Protein AF-G4YXH6-F1 (afdb_monomer)

Organism: Phytophthora sojae (strain P6497) (NCBI:txid1094619)

Foldseek 3Di:
DDDDDDPVRVCPVCVPDDDDDPCPDPCCVVVVPPPVVCVVVVNDDDFDDPPQDPCLCPAWDQDPVPRDTRGNVVCCVPGPVVVVD

Radius of gyration: 18.11 Å; Cα contacts (8 Å, |Δi|>4): 64; chains: 1; bounding box: 36×38×40 Å

InterPro domains:
  IPR029058 Alpha/Beta hydrolase fold [G3DSA:3.40.50.1820] (2-72)

Mean predicted aligned error: 5.19 Å

Secondary structure (DSSP, 8-state):
----SSHHHHHHHTTT-----GGGSHHHHTTTTSHHHHHHTT-------TT--GGGGTS-EE-TTT--EE-HHHHHHHHTGGG--

pLDDT: mean 93.12, std 5.42, range [60.28, 98.5]

Sequence (85 aa):
YSTVGSVAEVNSKFSTLKIVDMKQTAEYTDDLYGLKTLDTAGALHIHEVPDVPHNCWLFDYTSLATKVLCKHKPVYDAEIYPLLV

Structure (mmCIF, N/CA/C/O backbone):
data_AF-G4YXH6-F1
#
_entry.id   AF-G4YXH6-F1
#
loop_
_atom_site.group_PDB
_atom_site.id
_atom_site.type_symbol
_atom_site.label_atom_id
_atom_site.label_alt_id
_atom_site.label_comp_id
_atom_site.label_asym_id
_atom_site.label_entity_id
_atom_site.label_seq_id
_atom_site.pdbx_PDB_ins_code
_atom_site.Cartn_x
_atom_site.Cartn_y
_atom_site.Cartn_z
_atom_site.occupancy
_atom_site.B_iso_or_equiv
_atom_site.auth_seq_id
_atom_site.auth_comp_id
_atom_site.auth_asym_id
_atom_site.auth_atom_id
_atom_site.pdbx_PDB_model_num
ATOM 1 N N . TYR A 1 1 ? -12.007 14.233 13.619 1.00 60.28 1 TYR A N 1
ATOM 2 C CA . TYR A 1 1 ? -10.781 15.057 13.590 1.00 60.28 1 TYR A CA 1
ATOM 3 C C . TYR A 1 1 ? -10.557 15.690 14.950 1.00 60.28 1 TYR A C 1
ATOM 5 O O . TYR A 1 1 ? -11.535 16.082 15.576 1.00 60.28 1 TYR A O 1
ATOM 13 N N . SER A 1 2 ? -9.298 15.783 15.386 1.00 83.06 2 SER A N 1
ATOM 14 C CA . SER A 1 2 ? -8.904 16.420 16.650 1.00 83.06 2 SER A CA 1
ATOM 15 C C . SER A 1 2 ? -7.994 17.607 16.360 1.00 83.06 2 SER A C 1
ATOM 17 O O . SER A 1 2 ? -6.976 17.444 15.692 1.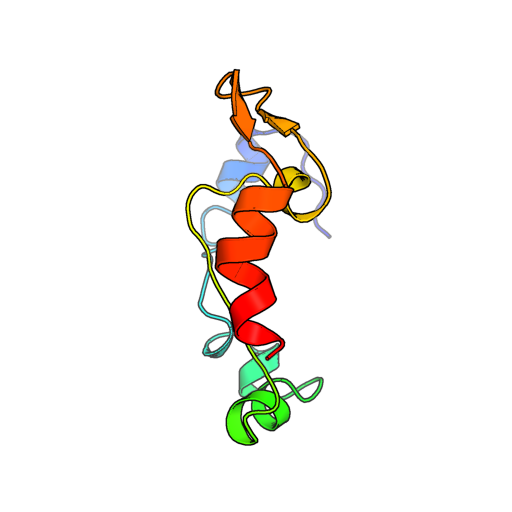00 83.06 2 SER A O 1
ATOM 19 N N . THR A 1 3 ? -8.342 18.788 16.865 1.00 89.88 3 THR A N 1
ATOM 20 C CA . THR A 1 3 ? -7.482 19.973 16.757 1.00 89.88 3 THR A CA 1
ATOM 21 C C . THR A 1 3 ? -6.288 19.837 17.705 1.00 89.88 3 THR A C 1
ATOM 23 O O . THR A 1 3 ? -6.443 19.431 18.861 1.00 89.88 3 THR A O 1
ATOM 26 N N . VAL A 1 4 ? -5.100 20.171 17.206 1.00 92.19 4 VAL A N 1
ATOM 27 C CA . VAL A 1 4 ? -3.825 20.181 17.938 1.00 92.19 4 VAL A CA 1
ATOM 28 C C . VAL A 1 4 ? -3.125 21.515 17.689 1.00 92.19 4 VAL A C 1
ATOM 30 O O . VAL A 1 4 ? -3.175 22.034 16.575 1.00 92.19 4 VAL A O 1
ATOM 33 N N . GLY A 1 5 ? -2.513 22.088 18.722 1.00 93.81 5 GLY A N 1
ATOM 34 C CA . GLY A 1 5 ? -1.879 23.407 18.680 1.00 93.81 5 GLY A CA 1
ATOM 35 C C . GLY A 1 5 ? -0.356 23.377 18.553 1.00 93.81 5 GLY A C 1
ATOM 36 O O . GLY A 1 5 ? 0.260 24.426 18.392 1.00 93.81 5 GLY A O 1
ATOM 37 N N . SER A 1 6 ? 0.280 22.204 18.645 1.00 94.81 6 SER A N 1
ATOM 38 C CA . SER A 1 6 ? 1.740 22.079 18.557 1.00 94.81 6 SER A CA 1
ATOM 39 C C . SER A 1 6 ? 2.204 20.679 18.143 1.00 94.81 6 SER A C 1
ATOM 41 O O . SER A 1 6 ? 1.477 19.698 18.284 1.00 94.81 6 SER A O 1
ATOM 43 N N . VAL A 1 7 ? 3.460 20.569 17.697 1.00 91.50 7 VAL A N 1
ATOM 44 C CA . VAL A 1 7 ? 4.099 19.277 17.375 1.00 91.50 7 VAL A CA 1
ATOM 45 C C . VAL A 1 7 ? 4.214 18.376 18.611 1.00 91.50 7 VAL A C 1
ATOM 47 O O . VAL A 1 7 ? 3.982 17.173 18.525 1.00 91.50 7 VAL A O 1
ATOM 50 N N . ALA A 1 8 ? 4.527 18.944 19.780 1.00 94.00 8 ALA A N 1
ATOM 51 C CA 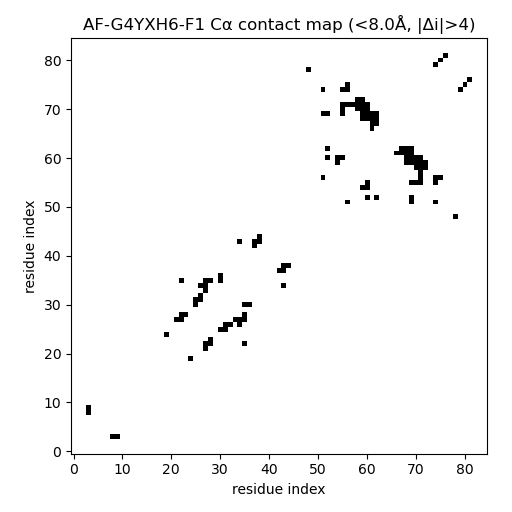. ALA A 1 8 ? 4.614 18.179 21.026 1.00 94.00 8 ALA A CA 1
ATOM 52 C C . ALA A 1 8 ? 3.269 17.529 21.393 1.00 94.00 8 ALA A C 1
ATOM 54 O O . ALA A 1 8 ? 3.227 16.398 21.875 1.00 94.00 8 ALA A O 1
ATOM 55 N N . GLU A 1 9 ? 2.170 18.230 21.118 1.00 94.88 9 GLU A N 1
ATOM 56 C CA . GLU A 1 9 ? 0.816 17.734 21.337 1.00 94.88 9 GLU A CA 1
ATOM 57 C C . GLU A 1 9 ? 0.431 16.620 20.356 1.00 94.88 9 GLU A C 1
ATOM 59 O O . GLU A 1 9 ? -0.229 15.669 20.763 1.00 94.88 9 GLU A O 1
ATOM 64 N N . VAL A 1 10 ? 0.887 16.680 19.100 1.00 90.50 10 VAL A N 1
ATOM 65 C CA . VAL A 1 10 ? 0.740 15.566 18.144 1.00 90.50 10 VAL A CA 1
ATOM 66 C C . VAL A 1 10 ? 1.420 14.312 18.693 1.00 90.50 10 VAL A C 1
ATOM 68 O O . VAL A 1 10 ? 0.797 13.256 18.792 1.00 90.50 10 VAL A O 1
ATOM 71 N N . ASN A 1 11 ? 2.682 14.438 19.104 1.00 88.62 11 ASN A N 1
ATOM 72 C CA . ASN A 1 11 ? 3.472 13.296 19.559 1.00 88.62 11 ASN A CA 1
ATOM 73 C C . ASN A 1 11 ? 2.892 12.648 20.825 1.00 88.62 11 ASN A C 1
ATOM 75 O O . ASN A 1 11 ? 2.925 11.426 20.955 1.00 88.62 11 ASN A O 1
ATOM 79 N N . SER A 1 12 ? 2.345 13.439 21.754 1.00 92.56 12 SER A N 1
ATOM 80 C CA . SER A 1 12 ? 1.767 12.910 22.993 1.00 92.56 12 SER A CA 1
ATOM 81 C C . SER A 1 12 ? 0.354 12.356 22.801 1.00 92.56 12 SER A C 1
ATOM 83 O O . SER A 1 12 ? 0.102 11.216 23.202 1.00 92.56 12 SER A O 1
ATOM 85 N N . LYS A 1 13 ? -0.556 13.102 22.151 1.00 93.44 13 LYS A N 1
ATOM 86 C CA . LYS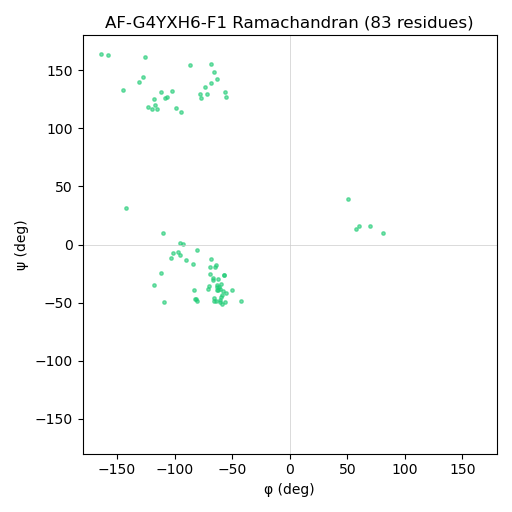 A 1 13 ? -1.969 12.705 21.988 1.00 93.44 13 LYS A CA 1
ATOM 87 C C . LYS A 1 13 ? -2.149 11.422 21.188 1.00 93.44 13 LYS A C 1
ATOM 89 O O . LYS A 1 13 ? -3.118 10.706 21.414 1.00 93.44 13 LYS A O 1
ATOM 94 N N . PHE A 1 14 ? -1.236 11.140 20.266 1.00 91.50 14 PHE A N 1
ATOM 95 C CA . PHE A 1 14 ? -1.323 9.982 19.379 1.00 91.50 14 PHE A CA 1
ATOM 96 C C . PHE A 1 14 ? -0.273 8.907 19.685 1.00 91.50 14 PHE A C 1
ATOM 98 O O . PHE A 1 14 ? -0.149 7.948 18.933 1.00 91.50 14 PHE A O 1
ATOM 105 N N . SER A 1 15 ? 0.452 9.023 20.804 1.00 90.94 15 SER A N 1
ATOM 106 C CA . SER A 1 15 ? 1.520 8.086 21.203 1.00 90.94 15 SER A CA 1
ATOM 107 C C . SER A 1 15 ? 1.072 6.620 21.331 1.00 90.94 15 SER A C 1
ATOM 109 O O . SER A 1 15 ? 1.882 5.698 21.184 1.00 90.94 15 SER A O 1
ATOM 111 N N . THR A 1 16 ? -0.215 6.394 21.602 1.00 90.50 16 THR A N 1
ATOM 112 C CA . THR A 1 16 ? -0.820 5.063 21.720 1.00 90.50 16 THR A CA 1
ATOM 113 C C . THR A 1 16 ? -1.230 4.465 20.379 1.00 90.50 16 THR A C 1
ATOM 115 O O . THR A 1 16 ? -1.424 3.252 20.311 1.00 90.50 16 THR A O 1
ATOM 118 N N . LEU A 1 17 ? -1.337 5.271 19.315 1.00 90.12 17 LEU A N 1
ATOM 119 C CA . LEU A 1 17 ? -1.653 4.770 17.983 1.00 90.12 17 LEU A CA 1
ATOM 120 C C . LEU A 1 17 ? -0.482 3.943 17.450 1.00 90.12 17 LEU A C 1
ATOM 122 O O . LEU A 1 17 ? 0.689 4.291 17.622 1.00 90.12 17 LEU A O 1
ATOM 126 N N . LYS A 1 18 ? -0.813 2.829 16.803 1.00 90.75 18 LYS A N 1
ATOM 127 C CA . LYS A 1 18 ? 0.137 1.918 16.169 1.00 90.75 18 LYS A CA 1
ATOM 128 C C . LYS A 1 18 ? -0.296 1.691 14.731 1.00 90.75 18 LYS A C 1
ATOM 130 O O . LYS A 1 18 ? -1.489 1.621 14.454 1.00 90.75 18 LYS A O 1
ATOM 135 N N . ILE A 1 19 ? 0.684 1.569 13.842 1.00 91.56 19 ILE A N 1
ATOM 136 C CA . ILE A 1 19 ? 0.446 0.987 12.523 1.00 91.56 19 ILE A CA 1
ATOM 137 C C . ILE A 1 19 ? 0.238 -0.510 12.751 1.00 91.56 19 ILE A C 1
ATOM 139 O O . ILE A 1 19 ? 1.021 -1.139 13.466 1.00 91.56 19 ILE A O 1
ATOM 143 N N . VAL A 1 20 ? -0.841 -1.041 12.195 1.00 94.38 20 VAL A N 1
ATOM 144 C CA . VAL A 1 20 ? -1.223 -2.453 12.271 1.00 94.38 20 VAL A CA 1
ATOM 145 C C . VAL A 1 20 ? -1.422 -2.984 10.857 1.00 94.38 20 VAL A C 1
ATOM 147 O O . VAL A 1 20 ? -1.594 -2.202 9.921 1.00 94.38 20 VAL A O 1
ATOM 150 N N . ASP A 1 21 ? -1.389 -4.304 10.707 1.00 94.00 21 ASP A N 1
ATOM 151 C CA . ASP A 1 21 ? -1.676 -4.954 9.429 1.00 94.00 21 ASP A CA 1
ATOM 152 C C . ASP A 1 21 ? -3.146 -4.732 9.028 1.00 94.00 21 ASP A C 1
ATOM 154 O O . ASP A 1 21 ? -4.020 -4.665 9.898 1.00 94.00 21 ASP A O 1
ATOM 158 N N . MET A 1 22 ? -3.437 -4.663 7.722 1.00 94.75 22 MET A N 1
ATOM 159 C CA . MET A 1 22 ? -4.804 -4.514 7.202 1.00 94.75 22 MET A CA 1
ATOM 160 C C . MET A 1 22 ? -5.761 -5.543 7.821 1.00 94.75 22 MET A C 1
ATOM 162 O O . MET A 1 22 ? -6.883 -5.201 8.181 1.00 94.75 22 MET A O 1
ATOM 166 N N . LYS A 1 23 ? -5.317 -6.790 8.022 1.00 96.06 23 LYS A N 1
ATOM 167 C CA . LYS A 1 23 ? -6.147 -7.881 8.558 1.00 96.06 23 LYS A CA 1
ATOM 168 C C . LYS A 1 23 ? -6.538 -7.701 10.024 1.00 96.06 23 LYS A C 1
ATOM 170 O O . LYS A 1 23 ? -7.392 -8.433 10.521 1.00 96.06 23 LYS A O 1
ATOM 175 N N . GLN A 1 24 ? -5.909 -6.757 10.719 1.00 97.00 24 GLN A N 1
ATOM 176 C CA . GLN A 1 24 ? -6.173 -6.432 12.120 1.00 97.00 24 GLN A CA 1
ATOM 177 C C . GLN A 1 24 ? -7.120 -5.236 12.285 1.00 97.00 24 GLN A C 1
ATOM 179 O O . GLN A 1 24 ? -7.496 -4.922 13.415 1.00 97.00 24 GLN A O 1
ATOM 184 N N . THR A 1 25 ? -7.487 -4.548 11.201 1.00 96.44 25 THR A N 1
ATOM 185 C CA . THR A 1 25 ? -8.356 -3.371 11.273 1.00 96.44 25 THR A CA 1
ATOM 186 C C . THR A 1 25 ? -9.835 -3.757 11.247 1.00 96.44 25 THR A C 1
ATOM 188 O O . THR A 1 25 ? -10.204 -4.799 10.701 1.00 96.44 25 THR A O 1
ATOM 191 N N . ALA A 1 26 ? -10.698 -2.903 11.811 1.00 97.12 26 ALA A N 1
ATOM 192 C CA . ALA A 1 26 ? -12.147 -3.128 11.817 1.00 97.12 26 ALA A CA 1
ATOM 193 C C . ALA A 1 26 ? -12.712 -3.220 10.391 1.00 97.12 26 ALA A C 1
ATOM 195 O O . ALA A 1 26 ? -13.618 -3.996 10.105 1.00 97.12 26 ALA A O 1
ATOM 196 N N . GLU A 1 27 ? -12.129 -2.456 9.470 1.00 97.06 27 GLU A N 1
ATOM 197 C CA . GLU A 1 27 ? -12.509 -2.433 8.067 1.00 97.06 27 GLU A CA 1
ATOM 198 C C . GLU A 1 27 ? -12.354 -3.793 7.383 1.00 97.06 27 GLU A C 1
ATOM 200 O O . GLU A 1 27 ? -13.206 -4.170 6.576 1.00 97.06 27 GLU A O 1
ATOM 205 N N . TYR A 1 28 ? -11.299 -4.539 7.724 1.00 98.00 28 TYR A N 1
ATOM 206 C CA . TYR A 1 28 ? -11.106 -5.898 7.236 1.00 98.00 28 TYR A CA 1
ATOM 207 C C . TYR A 1 28 ? -11.904 -6.917 8.055 1.00 98.00 28 TYR A C 1
ATOM 209 O O . TYR A 1 28 ? -12.560 -7.784 7.476 1.00 98.00 28 TYR A O 1
ATOM 217 N N . THR A 1 29 ? -11.867 -6.854 9.394 1.00 98.12 29 THR A N 1
ATOM 218 C CA . THR A 1 29 ? -12.514 -7.879 10.236 1.00 98.12 29 THR A CA 1
ATOM 219 C C . THR A 1 29 ? -14.021 -7.932 10.027 1.00 98.12 29 THR A C 1
ATOM 221 O O . THR A 1 29 ? -14.577 -9.033 9.942 1.00 98.12 29 THR A O 1
ATOM 224 N N . ASP A 1 30 ? -14.639 -6.761 9.878 1.00 98.50 30 ASP A N 1
ATOM 225 C CA . ASP A 1 30 ? -16.085 -6.591 9.728 1.00 98.50 30 ASP A CA 1
ATOM 226 C C . ASP A 1 30 ? -16.502 -6.493 8.250 1.00 98.50 30 ASP A C 1
ATOM 228 O O . ASP A 1 30 ? -17.682 -6.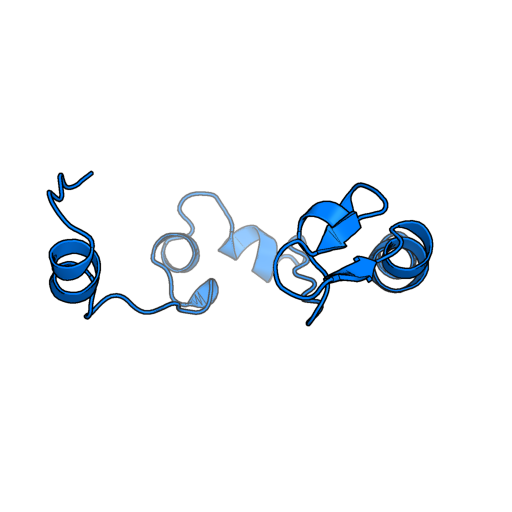336 7.948 1.00 98.50 30 ASP A O 1
ATOM 232 N N . ASP A 1 31 ? -15.535 -6.598 7.330 1.00 98.06 31 ASP A N 1
ATOM 233 C CA . ASP A 1 31 ? -15.709 -6.555 5.875 1.00 98.06 31 ASP A CA 1
ATOM 234 C C . ASP A 1 31 ? -16.532 -5.350 5.383 1.00 98.06 31 ASP A C 1
ATOM 236 O O . ASP A 1 31 ? -17.342 -5.454 4.460 1.00 98.06 31 ASP A O 1
ATOM 240 N N . LEU A 1 32 ? -16.318 -4.182 6.000 1.00 98.06 32 LEU A N 1
ATOM 241 C CA . LEU A 1 32 ? -17.192 -3.005 5.868 1.00 98.06 32 LEU A CA 1
ATOM 242 C C . LEU A 1 32 ? -17.375 -2.522 4.423 1.00 98.06 32 LEU A C 1
ATOM 244 O O . LEU A 1 32 ? -18.375 -1.885 4.094 1.00 98.06 32 LEU A O 1
ATOM 248 N N . TYR A 1 33 ? -16.395 -2.803 3.572 1.00 96.00 33 TYR A N 1
ATOM 249 C CA . TYR A 1 33 ? -16.404 -2.471 2.151 1.00 96.00 33 TYR A CA 1
ATOM 250 C C . TYR A 1 33 ? -15.768 -3.577 1.296 1.00 96.00 33 TYR A C 1
ATOM 252 O O . TYR A 1 33 ? -15.193 -3.309 0.242 1.00 96.00 33 TYR A O 1
ATOM 260 N N . GLY A 1 34 ? -15.889 -4.832 1.739 1.00 97.69 34 GLY A N 1
ATOM 261 C CA . GLY A 1 34 ? -15.534 -6.004 0.936 1.00 97.69 34 GLY A CA 1
ATOM 262 C C . GLY A 1 34 ? -14.043 -6.354 0.887 1.00 97.69 34 GLY A C 1
ATOM 263 O O . GLY A 1 34 ? -13.666 -7.201 0.081 1.00 97.69 34 GLY A O 1
ATOM 264 N N . LEU A 1 35 ? -13.178 -5.736 1.704 1.00 97.12 35 LEU A N 1
ATOM 265 C CA . LEU A 1 35 ? -11.736 -6.033 1.704 1.00 97.12 35 LEU A CA 1
ATOM 266 C C . LEU A 1 35 ? -11.430 -7.500 2.006 1.00 97.12 35 LEU A C 1
ATOM 268 O O . LEU A 1 35 ? -10.592 -8.104 1.339 1.00 97.12 35 LEU A O 1
ATOM 272 N N . LYS A 1 36 ? -12.109 -8.082 2.994 1.00 98.06 36 LYS A N 1
ATOM 273 C CA . LYS A 1 36 ? -11.925 -9.487 3.357 1.00 98.06 36 LYS A CA 1
ATOM 274 C C . LYS A 1 36 ? -12.512 -10.392 2.290 1.00 98.06 36 LYS A C 1
ATOM 276 O O . LYS A 1 36 ? -11.908 -11.412 1.961 1.00 98.06 36 LYS A O 1
ATOM 281 N N . THR A 1 37 ? -13.650 -10.016 1.711 1.00 98.25 37 THR A N 1
ATOM 282 C CA . THR A 1 37 ? -14.210 -10.737 0.563 1.00 98.25 37 THR A CA 1
ATOM 283 C C . THR A 1 37 ? -13.233 -10.747 -0.621 1.00 98.25 37 THR A C 1
ATOM 285 O O . THR A 1 37 ? -12.984 -11.807 -1.191 1.00 98.25 37 THR A O 1
ATOM 288 N N . LEU A 1 38 ? -12.615 -9.612 -0.960 1.00 98.00 38 LEU A N 1
ATOM 289 C CA . LEU A 1 38 ? -11.630 -9.524 -2.043 1.00 98.00 38 LEU A CA 1
ATOM 290 C C . LEU A 1 38 ? -10.359 -10.330 -1.743 1.00 98.00 38 LEU A C 1
ATOM 292 O O . LEU A 1 38 ? -9.913 -11.081 -2.608 1.00 98.00 38 LEU A O 1
ATOM 296 N N . ASP A 1 39 ? -9.803 -10.221 -0.533 1.00 97.12 39 ASP A N 1
ATOM 297 C CA . ASP A 1 39 ? -8.611 -10.980 -0.119 1.00 97.12 39 ASP A CA 1
ATOM 298 C C . ASP A 1 39 ? -8.860 -12.491 -0.167 1.00 97.12 39 ASP A C 1
ATOM 300 O O . ASP A 1 39 ? -8.123 -13.238 -0.807 1.00 97.12 39 ASP A O 1
ATOM 304 N N . THR A 1 40 ? -9.959 -12.956 0.432 1.00 97.00 40 THR A N 1
ATOM 305 C CA . THR A 1 40 ? -10.291 -14.392 0.463 1.00 97.00 40 THR A CA 1
ATOM 306 C C . THR A 1 40 ? -10.619 -14.968 -0.914 1.00 97.00 40 THR A C 1
ATOM 308 O O . THR A 1 40 ? -10.364 -16.149 -1.149 1.00 97.00 40 THR A O 1
ATOM 311 N N . ALA A 1 41 ? -11.136 -14.151 -1.835 1.00 97.62 41 ALA A N 1
ATOM 312 C CA . ALA A 1 41 ? -11.367 -14.535 -3.225 1.00 97.62 41 ALA A CA 1
ATOM 313 C C . ALA A 1 41 ? -10.101 -14.468 -4.104 1.00 97.62 41 ALA A C 1
ATOM 315 O O . ALA A 1 41 ? -10.168 -14.821 -5.281 1.00 97.62 41 ALA A O 1
ATOM 316 N N . GLY A 1 42 ? -8.965 -13.995 -3.574 1.00 95.75 42 GLY A N 1
ATOM 3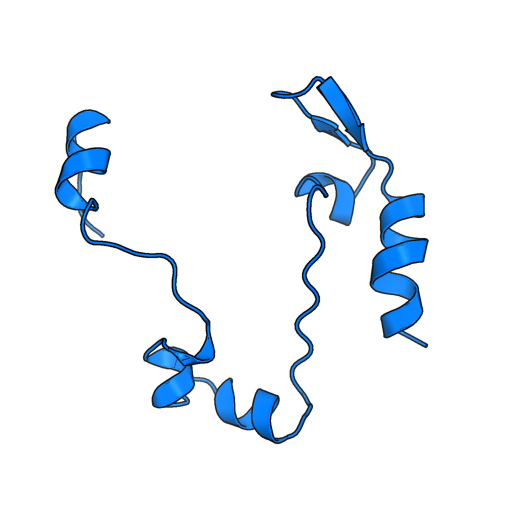17 C CA . GLY A 1 42 ? -7.745 -13.753 -4.352 1.00 95.75 42 GLY A CA 1
ATOM 318 C C . GLY A 1 42 ? -7.855 -12.577 -5.331 1.00 95.75 42 GLY A C 1
ATOM 319 O O . GLY A 1 42 ? -7.049 -12.460 -6.248 1.00 95.75 42 GLY A O 1
ATOM 320 N N . ALA A 1 43 ? -8.859 -11.714 -5.156 1.00 95.62 43 ALA A N 1
ATOM 321 C CA . ALA A 1 43 ? -9.111 -10.532 -5.979 1.00 95.62 43 ALA A CA 1
ATOM 322 C C . ALA A 1 43 ? -8.448 -9.256 -5.421 1.00 95.62 43 ALA A C 1
ATOM 324 O O . ALA A 1 43 ? -8.585 -8.183 -6.008 1.00 95.62 43 ALA A O 1
ATOM 325 N N . LEU A 1 44 ? -7.742 -9.361 -4.292 1.00 93.88 44 LEU A N 1
ATOM 326 C CA . LEU A 1 44 ? -6.904 -8.307 -3.729 1.00 93.88 44 LEU A CA 1
ATOM 327 C C . LEU A 1 44 ? -5.431 -8.678 -3.905 1.00 93.88 44 LEU A C 1
ATOM 329 O O . LEU A 1 44 ? -4.995 -9.738 -3.464 1.00 93.88 44 LEU A O 1
ATOM 333 N N . HIS A 1 45 ? -4.661 -7.781 -4.514 1.00 91.44 45 HIS A N 1
ATOM 334 C CA . HIS A 1 45 ? -3.217 -7.920 -4.648 1.00 91.44 45 HIS A CA 1
ATOM 335 C C . HIS A 1 45 ? -2.521 -6.778 -3.906 1.00 91.44 45 HIS A C 1
ATOM 337 O O . HIS A 1 45 ? -2.750 -5.608 -4.215 1.00 91.44 45 HIS A O 1
ATOM 343 N N . ILE A 1 46 ? -1.690 -7.120 -2.920 1.00 90.94 46 ILE A N 1
ATOM 344 C CA . ILE A 1 46 ? -0.886 -6.169 -2.146 1.00 90.94 46 ILE A CA 1
ATOM 345 C C . ILE A 1 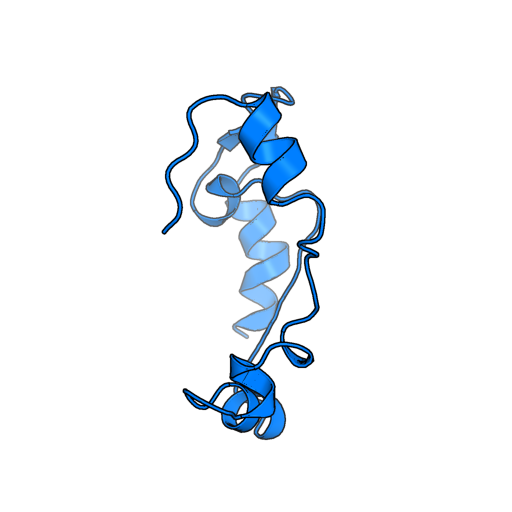46 ? 0.582 -6.475 -2.440 1.00 90.94 46 ILE A C 1
ATOM 347 O O . ILE A 1 46 ? 1.056 -7.566 -2.131 1.00 90.94 46 ILE A O 1
ATOM 351 N N . HIS A 1 47 ? 1.280 -5.509 -3.039 1.00 91.12 47 HIS A N 1
ATOM 352 C CA . HIS A 1 47 ? 2.706 -5.590 -3.353 1.00 91.12 47 HIS A CA 1
ATOM 353 C C . HIS A 1 47 ? 3.444 -4.470 -2.629 1.00 91.12 47 HIS A C 1
ATOM 355 O O . HIS A 1 47 ? 3.186 -3.289 -2.874 1.00 91.12 47 HIS A O 1
ATOM 361 N N . GLU A 1 48 ? 4.340 -4.837 -1.718 1.00 91.19 48 GLU A N 1
ATOM 362 C CA . GLU A 1 48 ? 5.139 -3.892 -0.943 1.00 91.19 48 GLU A CA 1
ATOM 363 C C . GLU A 1 48 ? 6.581 -3.902 -1.440 1.00 91.19 48 GLU A C 1
ATOM 365 O O . GLU A 1 48 ? 7.223 -4.951 -1.485 1.00 91.19 48 GLU A O 1
ATOM 370 N N . VAL A 1 49 ? 7.108 -2.719 -1.765 1.00 93.19 49 VAL A N 1
ATOM 371 C CA . VAL A 1 49 ? 8.499 -2.562 -2.200 1.00 93.19 49 VAL A CA 1
ATOM 372 C C . 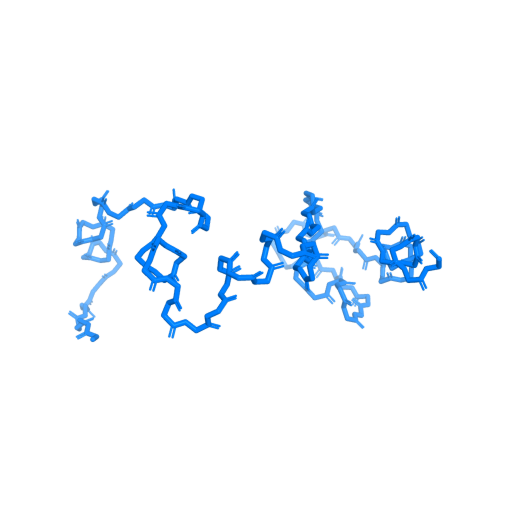VAL A 1 49 ? 9.207 -1.568 -1.287 1.00 93.19 49 VAL A C 1
ATOM 374 O O . VAL A 1 49 ? 8.797 -0.402 -1.221 1.00 93.19 49 VAL A O 1
ATOM 377 N N . PRO A 1 50 ? 10.257 -1.997 -0.566 1.00 91.75 50 PRO A N 1
ATOM 378 C CA . PRO A 1 50 ? 11.012 -1.106 0.296 1.00 91.75 50 PRO A CA 1
ATOM 379 C C . PRO A 1 50 ? 11.804 -0.086 -0.528 1.00 91.75 50 PRO A C 1
ATOM 381 O O . PRO A 1 50 ? 12.153 -0.315 -1.683 1.00 91.75 50 PRO A O 1
ATOM 384 N N . ASP A 1 51 ? 12.112 1.049 0.096 1.00 88.44 51 ASP A N 1
ATOM 385 C CA . ASP A 1 51 ? 13.053 2.053 -0.420 1.00 88.44 51 ASP A CA 1
ATOM 386 C C . ASP A 1 51 ? 12.703 2.688 -1.782 1.00 88.44 51 ASP A C 1
ATOM 388 O O . ASP A 1 51 ? 13.534 3.377 -2.378 1.00 88.44 51 ASP A O 1
ATOM 392 N N . VAL A 1 52 ? 11.454 2.560 -2.247 1.00 91.38 52 VAL A N 1
ATOM 393 C CA . VAL A 1 52 ? 10.933 3.291 -3.413 1.00 91.38 52 VAL A CA 1
ATOM 394 C C . VAL A 1 52 ? 10.217 4.568 -2.953 1.00 91.38 52 VAL A C 1
ATOM 396 O O . VAL A 1 52 ? 9.169 4.502 -2.305 1.00 91.38 52 VAL A O 1
ATOM 399 N N . PRO A 1 53 ? 10.729 5.770 -3.286 1.00 90.44 53 PRO A N 1
ATOM 400 C CA . PRO A 1 53 ? 10.055 7.017 -2.943 1.00 90.44 53 PRO A CA 1
ATOM 401 C C . PRO A 1 53 ? 8.687 7.128 -3.623 1.00 90.44 53 PRO A C 1
ATOM 403 O O . PRO A 1 53 ? 8.572 6.829 -4.808 1.00 90.44 53 PRO A O 1
ATOM 406 N N . HIS A 1 54 ? 7.692 7.683 -2.919 1.00 90.75 54 HIS A N 1
ATOM 407 C CA . HIS A 1 54 ? 6.313 7.857 -3.407 1.00 90.75 54 HIS A CA 1
ATOM 408 C C . HIS A 1 54 ? 6.217 8.347 -4.864 1.00 90.75 54 HIS A C 1
ATOM 410 O O . HIS A 1 54 ? 5.507 7.772 -5.679 1.00 90.75 54 HIS A O 1
ATOM 416 N N . ASN A 1 55 ? 6.971 9.391 -5.216 1.00 92.69 55 ASN A N 1
ATOM 417 C CA . ASN A 1 55 ? 6.90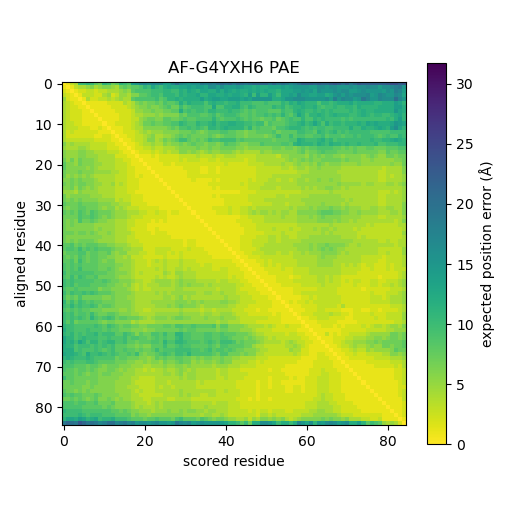5 9.989 -6.552 1.00 92.69 55 ASN A CA 1
ATOM 418 C C . ASN A 1 55 ? 7.472 9.079 -7.655 1.00 92.69 55 ASN A C 1
ATOM 420 O O . ASN A 1 55 ? 7.056 9.193 -8.804 1.00 92.69 55 ASN A O 1
ATOM 424 N N . CYS A 1 56 ? 8.379 8.160 -7.311 1.00 94.88 56 CYS A N 1
ATOM 425 C CA . CYS A 1 56 ? 9.028 7.269 -8.271 1.00 94.88 56 CYS A CA 1
ATOM 426 C C . CYS A 1 56 ? 8.070 6.231 -8.875 1.00 94.88 56 CYS A C 1
ATOM 428 O O . CYS A 1 56 ? 8.308 5.722 -9.969 1.00 94.88 56 CYS A O 1
ATOM 430 N N . TRP A 1 57 ? 6.933 5.983 -8.219 1.00 94.62 57 TRP A N 1
ATOM 431 C CA . TRP A 1 57 ? 5.844 5.187 -8.785 1.00 94.62 57 TRP A CA 1
ATOM 432 C C . TRP A 1 57 ? 5.189 5.836 -10.009 1.00 94.62 57 TRP A C 1
ATOM 434 O O . TRP A 1 57 ? 4.556 5.135 -10.792 1.00 94.62 57 TRP A O 1
ATOM 444 N N . LEU A 1 58 ? 5.354 7.149 -10.201 1.00 94.44 58 LEU A N 1
ATOM 445 C CA . LEU A 1 58 ? 4.698 7.910 -11.268 1.00 94.44 58 LEU A CA 1
ATOM 446 C C . LEU A 1 58 ? 5.687 8.552 -12.253 1.00 94.44 58 LEU A C 1
ATOM 448 O O . LEU A 1 58 ? 5.368 8.685 -13.432 1.00 94.44 58 LEU A O 1
ATOM 452 N N . PHE A 1 59 ? 6.857 8.997 -11.787 1.00 95.62 59 PHE A N 1
ATOM 453 C CA . PHE A 1 59 ? 7.858 9.695 -12.604 1.00 95.62 59 PHE A CA 1
ATOM 454 C C . PHE A 1 59 ? 9.232 9.739 -11.919 1.00 95.62 59 PHE A C 1
ATOM 456 O O . PHE A 1 59 ? 9.352 9.518 -10.717 1.00 95.62 59 PHE A O 1
ATOM 463 N N . ASP A 1 60 ? 10.285 10.047 -12.681 1.00 97.00 60 ASP A N 1
ATOM 464 C CA . ASP A 1 60 ? 11.642 10.207 -12.146 1.00 97.00 60 ASP A CA 1
ATOM 465 C C . ASP A 1 60 ? 11.678 11.265 -11.032 1.00 97.00 60 ASP A C 1
ATOM 467 O O . ASP A 1 60 ? 11.179 12.383 -11.185 1.00 97.00 60 ASP A O 1
ATOM 471 N N . TYR A 1 61 ? 12.294 10.927 -9.902 1.00 94.12 61 TYR A N 1
ATOM 472 C CA . TYR A 1 61 ? 12.293 11.779 -8.721 1.00 94.12 61 TYR A CA 1
ATOM 473 C C . TYR A 1 61 ? 13.608 11.703 -7.957 1.00 94.12 61 TYR A C 1
ATOM 475 O O . TYR A 1 61 ? 14.093 10.627 -7.616 1.00 94.12 61 TYR A O 1
ATOM 483 N N . THR A 1 62 ? 14.141 12.869 -7.602 1.00 94.69 62 THR A N 1
ATOM 484 C CA . THR A 1 62 ? 15.246 12.982 -6.650 1.00 94.69 62 THR A CA 1
ATOM 485 C C . THR A 1 62 ? 14.692 13.344 -5.283 1.00 94.69 62 THR A C 1
ATOM 487 O O . THR A 1 62 ? 14.121 14.421 -5.101 1.00 94.69 62 THR A O 1
ATOM 490 N N . SER A 1 63 ? 14.894 12.464 -4.304 1.00 87.94 63 SER A N 1
ATOM 491 C CA . SER A 1 63 ? 14.452 12.689 -2.927 1.00 87.94 63 SER A CA 1
ATOM 492 C C . SER A 1 63 ? 14.998 13.998 -2.365 1.00 87.94 63 SER A C 1
ATOM 494 O O . SER A 1 63 ? 16.207 14.224 -2.346 1.00 87.94 63 SER A O 1
ATOM 496 N N . LEU A 1 64 ? 14.122 14.858 -1.840 1.00 88.56 64 LEU A N 1
ATOM 497 C CA . LEU A 1 64 ? 14.565 16.083 -1.172 1.00 88.56 64 LEU A CA 1
ATOM 498 C C . LEU A 1 64 ? 15.337 15.799 0.122 1.00 88.56 64 LEU A C 1
ATOM 500 O O . LEU A 1 64 ? 16.239 16.575 0.444 1.00 88.56 64 LEU A O 1
ATOM 504 N N . ALA A 1 65 ? 15.010 14.704 0.815 1.00 88.19 65 ALA A N 1
ATOM 505 C CA . ALA A 1 65 ? 15.616 14.315 2.085 1.00 88.19 65 ALA A CA 1
ATOM 506 C C . ALA A 1 65 ? 16.958 13.593 1.899 1.00 88.19 65 ALA A C 1
ATOM 508 O O . ALA A 1 65 ? 17.934 13.936 2.557 1.00 88.19 65 ALA A O 1
ATOM 509 N N . THR A 1 66 ? 17.025 12.623 0.981 1.00 87.94 66 THR A N 1
ATOM 510 C CA . THR A 1 66 ? 18.213 11.765 0.803 1.00 87.94 66 THR A CA 1
ATOM 511 C C . THR A 1 66 ? 19.064 12.141 -0.407 1.00 87.94 66 THR A C 1
ATOM 513 O O . THR A 1 66 ? 20.174 11.640 -0.543 1.00 87.94 66 THR A O 1
ATOM 516 N N . LYS A 1 67 ? 18.568 13.013 -1.297 1.00 91.56 67 LYS A N 1
ATOM 517 C CA . LYS A 1 67 ? 19.210 13.404 -2.570 1.00 91.56 67 LYS A CA 1
ATOM 518 C C . LYS A 1 67 ? 19.499 12.238 -3.523 1.00 91.56 67 LYS A C 1
ATOM 520 O O . LYS A 1 67 ? 20.204 12.415 -4.512 1.00 91.56 67 LYS A O 1
ATOM 525 N N . VAL A 1 68 ? 18.920 11.069 -3.263 1.00 90.50 68 VAL A N 1
ATOM 526 C CA . VAL A 1 68 ? 19.011 9.897 -4.135 1.00 90.50 68 VAL A CA 1
ATOM 527 C C . VAL A 1 68 ? 18.061 10.079 -5.315 1.00 90.50 68 VAL A C 1
ATOM 529 O O . VAL A 1 68 ? 16.883 10.397 -5.122 1.00 90.50 68 VAL A O 1
ATOM 532 N N . LEU A 1 69 ? 18.586 9.888 -6.526 1.00 94.06 69 LEU A N 1
ATOM 533 C CA . LEU A 1 69 ? 17.797 9.820 -7.751 1.00 94.06 69 LEU A CA 1
ATOM 534 C C . LEU A 1 69 ? 17.120 8.451 -7.843 1.00 94.06 69 LEU A C 1
ATOM 536 O O . LEU A 1 69 ? 17.794 7.425 -7.833 1.00 94.06 69 LEU A O 1
ATOM 540 N N . CYS A 1 70 ? 15.805 8.457 -8.013 1.00 94.88 70 CYS A N 1
ATOM 541 C CA . CYS A 1 70 ? 15.014 7.299 -8.389 1.00 94.88 70 CYS A CA 1
ATOM 542 C C . CYS A 1 70 ? 14.466 7.503 -9.802 1.00 94.88 70 CYS A C 1
ATOM 544 O O . CYS A 1 70 ? 13.926 8.566 -10.117 1.00 94.88 70 CYS A O 1
ATOM 546 N N . LYS A 1 71 ? 14.621 6.489 -10.656 1.00 96.88 71 LYS A N 1
ATOM 547 C CA . LYS A 1 71 ? 14.053 6.482 -12.005 1.00 96.88 71 LYS A CA 1
ATOM 548 C C . LYS A 1 71 ? 12.814 5.604 -12.029 1.00 96.88 71 LYS A C 1
ATOM 550 O O . LYS A 1 71 ? 12.873 4.461 -11.582 1.00 96.88 71 LYS A O 1
ATOM 555 N N . HIS A 1 72 ? 11.738 6.118 -12.607 1.00 96.19 72 HIS A N 1
ATOM 556 C CA . HIS A 1 72 ? 10.451 5.439 -12.654 1.00 96.19 72 HIS A CA 1
ATOM 557 C C . HIS A 1 72 ? 10.517 4.144 -13.463 1.00 96.19 72 HIS A C 1
ATOM 559 O O . HIS A 1 72 ? 10.092 3.099 -12.986 1.00 96.19 72 HIS A O 1
ATOM 565 N N . LYS A 1 73 ? 11.092 4.189 -14.672 1.00 97.31 73 LYS A N 1
ATOM 566 C CA . LYS A 1 73 ? 11.084 3.032 -15.577 1.00 97.31 73 LYS A CA 1
ATOM 567 C C . LYS A 1 73 ? 11.700 1.765 -14.952 1.00 97.31 73 LYS A C 1
ATOM 569 O O . LYS A 1 73 ? 11.036 0.737 -14.995 1.00 97.31 73 LYS A O 1
ATOM 574 N N . PRO A 1 74 ? 12.904 1.806 -14.346 1.00 96.88 74 PRO A N 1
ATOM 575 C CA . PRO A 1 74 ? 13.458 0.637 -13.666 1.00 96.88 74 PRO A CA 1
ATOM 576 C C . PRO A 1 74 ? 12.567 0.080 -12.550 1.00 96.88 74 PRO A C 1
ATOM 578 O O . PRO A 1 74 ? 12.450 -1.132 -12.437 1.00 96.88 74 PRO A O 1
ATOM 581 N N . VAL A 1 75 ? 11.925 0.948 -11.759 1.00 96.56 75 VAL A N 1
ATOM 582 C CA . VAL A 1 75 ? 10.996 0.525 -10.699 1.00 96.56 75 VAL A CA 1
ATOM 583 C C . VAL A 1 75 ? 9.762 -0.139 -11.303 1.00 96.56 75 VAL A C 1
ATOM 585 O O . VAL A 1 75 ? 9.393 -1.232 -10.895 1.00 96.56 75 VAL A O 1
ATOM 588 N N . TYR A 1 76 ? 9.145 0.480 -12.310 1.00 95.62 76 TYR A N 1
ATOM 589 C CA . TYR A 1 76 ? 7.965 -0.074 -12.970 1.00 95.62 76 TYR A CA 1
ATOM 590 C C . TYR A 1 76 ? 8.252 -1.435 -13.616 1.00 95.62 76 TYR A C 1
ATOM 592 O O . TYR A 1 76 ? 7.496 -2.385 -13.415 1.00 95.62 76 TYR A O 1
ATOM 600 N N . ASP A 1 77 ? 9.352 -1.534 -14.366 1.00 96.75 77 ASP A N 1
ATOM 601 C CA . ASP A 1 77 ? 9.739 -2.756 -15.071 1.00 96.75 77 ASP A CA 1
ATOM 602 C C . ASP A 1 77 ? 10.040 -3.910 -14.095 1.00 96.75 77 ASP A C 1
ATOM 604 O O . ASP A 1 77 ? 9.762 -5.063 -14.418 1.00 96.75 77 ASP A O 1
ATOM 608 N N . ALA A 1 78 ? 10.606 -3.613 -12.919 1.00 96.12 78 ALA A N 1
ATOM 609 C CA . ALA A 1 78 ? 10.955 -4.618 -11.916 1.00 96.12 78 ALA A CA 1
ATOM 610 C C . ALA A 1 78 ? 9.774 -5.018 -11.018 1.00 96.12 78 ALA A C 1
ATOM 612 O O . ALA A 1 78 ? 9.635 -6.193 -10.696 1.00 96.12 78 ALA A O 1
ATOM 613 N N . GLU A 1 79 ? 8.930 -4.061 -10.625 1.00 95.81 79 GLU A N 1
ATOM 614 C CA . GLU A 1 79 ? 7.985 -4.245 -9.516 1.00 95.81 79 GLU A CA 1
ATOM 615 C C . GLU A 1 79 ? 6.518 -4.277 -9.937 1.00 95.81 79 GLU A C 1
ATOM 617 O O . GLU A 1 79 ? 5.692 -4.833 -9.224 1.00 95.81 79 GLU A O 1
ATOM 622 N N . ILE A 1 80 ? 6.166 -3.673 -11.075 1.00 93.75 80 ILE A N 1
ATOM 623 C CA . ILE A 1 80 ? 4.772 -3.587 -11.532 1.00 93.75 80 ILE A CA 1
ATOM 624 C C . ILE A 1 80 ? 4.547 -4.473 -12.746 1.00 93.75 80 ILE A C 1
ATOM 626 O O . ILE A 1 80 ? 3.604 -5.258 -12.769 1.00 93.75 80 ILE A O 1
ATOM 630 N N . TYR A 1 81 ? 5.413 -4.376 -13.755 1.00 94.81 81 TYR A N 1
ATOM 631 C CA . TYR A 1 81 ? 5.237 -5.109 -15.005 1.00 94.81 81 TYR A CA 1
ATOM 632 C C . TYR A 1 81 ? 5.100 -6.633 -14.817 1.00 94.81 81 TYR A C 1
ATOM 634 O O . TYR A 1 81 ? 4.194 -7.199 -15.429 1.00 94.81 81 TYR A O 1
ATOM 642 N N . PRO A 1 82 ? 5.881 -7.307 -13.942 1.00 94.44 82 PRO A N 1
ATOM 643 C CA . PRO A 1 8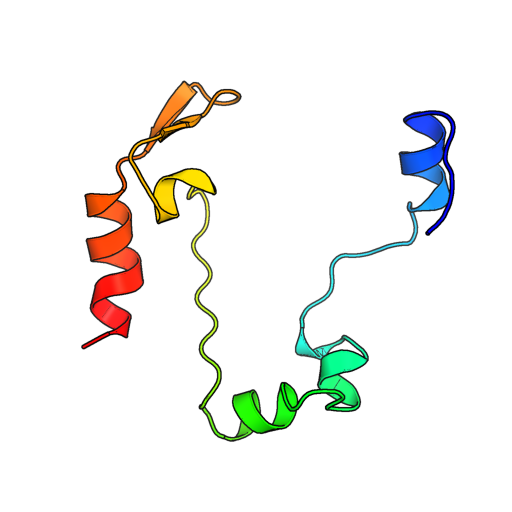2 ? 5.732 -8.747 -13.709 1.00 94.44 82 PRO A CA 1
ATOM 644 C C . PRO A 1 82 ? 4.388 -9.160 -13.095 1.00 94.44 82 PRO A C 1
ATOM 646 O O . PRO A 1 82 ? 4.045 -10.334 -13.146 1.00 94.44 82 PRO A O 1
ATOM 649 N N . LEU A 1 83 ? 3.642 -8.220 -12.511 1.00 89.56 83 LEU A N 1
ATOM 650 C CA . LEU A 1 83 ? 2.333 -8.463 -11.896 1.00 89.56 83 LEU A CA 1
ATOM 651 C C . LEU A 1 83 ? 1.174 -8.293 -12.890 1.00 89.56 83 LEU A C 1
ATOM 653 O O . LEU A 1 83 ? 0.040 -8.650 -12.580 1.00 89.56 83 LEU A O 1
ATOM 657 N N . LEU A 1 84 ? 1.442 -7.706 -14.062 1.00 86.94 84 LEU A N 1
ATOM 658 C CA . LEU A 1 84 ? 0.448 -7.447 -15.107 1.00 86.94 84 LEU A CA 1
ATOM 659 C C . LEU A 1 84 ? 0.400 -8.539 -16.187 1.00 86.94 84 LEU A C 1
ATOM 661 O O . LEU A 1 84 ? -0.474 -8.476 -17.055 1.00 86.94 84 LEU A O 1
ATOM 665 N N . VAL A 1 85 ? 1.352 -9.479 -16.174 1.00 70.81 85 VAL A N 1
ATOM 666 C CA . VAL A 1 85 ? 1.570 -10.498 -17.218 1.00 70.81 85 VAL A CA 1
ATOM 667 C C . VAL A 1 85 ? 1.189 -11.903 -16.780 1.00 70.81 85 VAL A C 1
ATOM 669 O O . VAL A 1 85 ? 1.350 -12.227 -15.585 1.00 70.81 85 VAL A O 1
#

Solvent-accessible surface area (backbone atoms only — not comparable to full-atom values): 5552 Å² total; per-residue (Å²): 140,80,94,71,94,47,71,70,50,50,56,60,79,49,60,84,65,72,92,71,60,68,80,76,35,67,56,30,70,68,35,75,81,40,52,40,58,30,46,77,69,66,73,52,88,88,86,86,70,84,96,65,57,79,58,25,81,79,36,68,36,62,39,89,88,77,67,48,77,39,57,20,65,67,49,41,61,68,71,46,49,71,76,77,108